Protein AF-A0A1E7H4I9-F1 (afdb_monomer)

Sequence (72 aa):
MPNRQQPKKALVPKESFLDITGLIRSIQRAEGNPDCFHRAHDYCSRLDCAWRAYCIEKPQAPTDAGGNHEKD

Foldseek 3Di:
DDDDDDDDDDDDDDDDPDPPLVVVQVVCVVVVHHSQQCPQCCDDPDPPDPRRCRSNDHPPDPPDDDDDDDDD

Mean predicted aligned error: 14.15 Å

pLDDT: mean 75.19, std 15.41, range [41.88, 95.44]

Solvent-accessible surface area (backbone atoms only — not comparable to full-atom values): 5062 Å² total; per-residue (Å²): 132,88,82,82,80,75,81,81,78,79,80,77,84,80,83,73,91,68,61,62,69,62,52,52,38,50,52,28,53,76,74,74,41,73,72,38,72,76,59,15,60,83,64,69,91,56,88,83,43,93,55,47,74,57,11,40,50,66,80,76,71,86,89,78,76,94,72,88,83,82,81,133

Structure (mmCIF, N/CA/C/O backbone):
data_AF-A0A1E7H4I9-F1
#
_entry.id   AF-A0A1E7H4I9-F1
#
loop_
_atom_site.group_PDB
_atom_site.id
_atom_site.type_symbol
_atom_site.label_atom_id
_atom_site.label_alt_id
_atom_site.label_comp_id
_atom_site.label_asym_id
_atom_site.label_entity_id
_atom_site.label_seq_id
_atom_site.pdbx_PDB_ins_code
_atom_site.Cartn_x
_atom_site.Cartn_y
_atom_site.Cartn_z
_atom_site.occupancy
_atom_site.B_iso_or_equiv
_atom_site.auth_seq_id
_atom_site.auth_comp_id
_atom_site.auth_asym_id
_atom_site.auth_atom_id
_atom_site.pdbx_PDB_model_num
ATOM 1 N N . MET A 1 1 ? -21.361 36.635 38.573 1.00 50.25 1 MET A N 1
ATOM 2 C CA . MET A 1 1 ? -22.078 35.730 37.644 1.00 50.25 1 MET A CA 1
ATOM 3 C C . MET A 1 1 ? -21.209 34.491 37.458 1.00 50.25 1 MET A C 1
ATOM 5 O O . MET A 1 1 ? -20.099 34.665 36.972 1.00 50.25 1 MET A O 1
ATOM 9 N N . PRO A 1 2 ? -21.601 33.285 37.905 1.00 57.44 2 PRO A N 1
ATOM 10 C CA . PRO A 1 2 ? -20.764 32.104 37.711 1.00 57.44 2 PRO A CA 1
ATOM 11 C C . PRO A 1 2 ? -20.812 31.639 36.248 1.00 57.44 2 PRO A C 1
ATOM 13 O O . PRO A 1 2 ? -21.882 31.490 35.656 1.00 57.44 2 PRO A O 1
ATOM 16 N N . ASN A 1 3 ? -19.625 31.452 35.677 1.00 56.59 3 ASN A N 1
ATOM 17 C CA . ASN A 1 3 ? -19.383 31.030 34.303 1.00 56.59 3 ASN A CA 1
ATOM 18 C C . ASN A 1 3 ? -19.842 29.572 34.104 1.00 56.59 3 ASN A C 1
ATOM 20 O O . ASN A 1 3 ? -19.305 28.663 34.735 1.00 56.59 3 ASN A O 1
ATOM 24 N N . ARG A 1 4 ? -20.854 29.339 33.256 1.00 66.75 4 ARG A N 1
ATOM 25 C CA . ARG A 1 4 ? -21.304 27.987 32.880 1.00 66.75 4 ARG A CA 1
ATOM 26 C C . ARG A 1 4 ? -20.476 27.494 31.693 1.00 66.75 4 ARG A C 1
ATOM 28 O O . ARG A 1 4 ? -20.938 27.549 30.555 1.00 66.75 4 ARG A O 1
ATOM 35 N N . GLN A 1 5 ? -19.273 26.984 31.944 1.00 64.19 5 GLN A N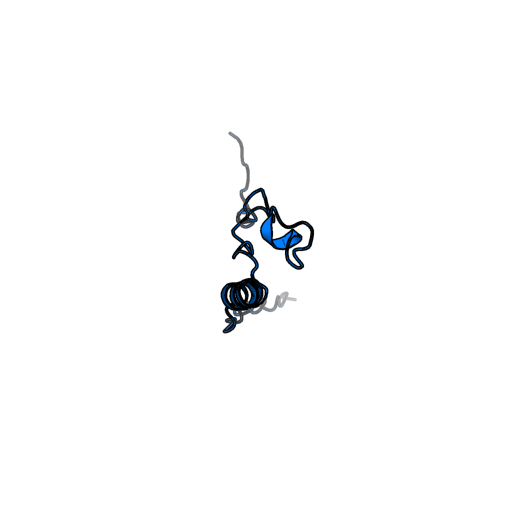 1
ATOM 36 C CA . GLN A 1 5 ? -18.600 26.153 30.946 1.00 64.19 5 GLN A CA 1
ATOM 37 C C . GLN A 1 5 ? -19.374 24.834 30.810 1.00 64.19 5 GLN A C 1
ATOM 39 O O . GLN A 1 5 ? -19.412 24.020 31.730 1.00 64.19 5 GLN A O 1
ATOM 44 N N . GLN A 1 6 ? -20.022 24.633 29.664 1.00 64.06 6 GLN A N 1
ATOM 45 C CA . GLN A 1 6 ? -20.647 23.355 29.333 1.00 64.06 6 GLN A CA 1
ATOM 46 C C . GLN A 1 6 ? -19.558 22.296 29.081 1.00 64.06 6 GLN A C 1
ATOM 48 O O . GLN A 1 6 ? -18.566 22.598 28.408 1.00 64.06 6 GLN A O 1
ATOM 53 N N . PRO A 1 7 ? -19.715 21.060 29.583 1.00 66.19 7 PRO A N 1
ATOM 54 C CA . PRO A 1 7 ? -18.750 19.996 29.344 1.00 66.19 7 PRO A CA 1
ATOM 55 C C . PRO A 1 7 ? -18.774 19.591 27.867 1.00 66.19 7 PRO A C 1
ATOM 57 O O . PRO A 1 7 ? -19.829 19.312 27.293 1.00 66.19 7 PRO A O 1
ATOM 60 N N . LYS A 1 8 ? -17.594 19.552 27.243 1.00 69.69 8 LYS A N 1
ATOM 61 C CA . LYS A 1 8 ? -17.428 19.073 25.868 1.00 69.69 8 LYS A CA 1
ATOM 62 C C . LYS A 1 8 ? -17.729 17.573 25.865 1.00 69.69 8 LYS A C 1
ATOM 64 O O . LYS A 1 8 ? -17.003 16.806 26.491 1.00 69.69 8 LYS A O 1
ATOM 69 N N . LYS A 1 9 ? -18.820 17.155 25.216 1.00 70.81 9 LYS A N 1
ATOM 70 C CA . LYS A 1 9 ? -19.138 15.730 25.047 1.00 70.81 9 LYS A CA 1
ATOM 71 C C . LYS A 1 9 ? -17.981 15.053 24.311 1.00 70.81 9 LYS A C 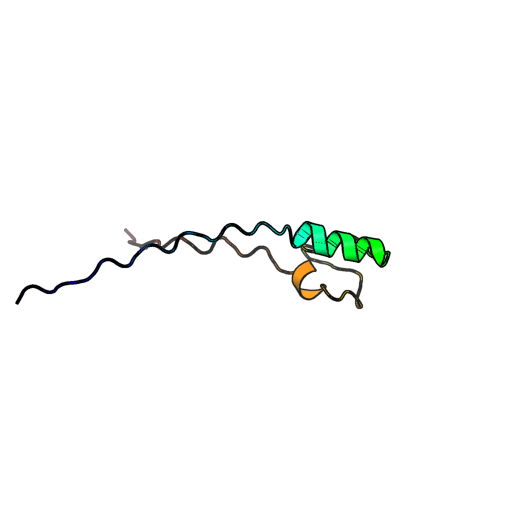1
ATOM 73 O O . LYS A 1 9 ? -17.618 15.487 23.220 1.00 70.81 9 LYS A O 1
ATOM 78 N N . ALA A 1 10 ? -17.420 14.009 24.914 1.00 72.19 10 ALA A N 1
ATOM 79 C CA . ALA A 1 10 ? -16.429 13.162 24.269 1.00 72.19 10 ALA A CA 1
ATOM 80 C C . ALA A 1 10 ? -17.065 12.502 23.035 1.00 72.19 10 ALA A C 1
ATOM 82 O O . ALA A 1 10 ? -18.135 11.896 23.127 1.00 72.19 10 ALA A O 1
ATOM 83 N N . LEU A 1 11 ? -16.435 12.672 21.874 1.00 70.50 11 LEU A N 1
ATOM 84 C CA . LEU A 1 11 ? -16.841 12.012 20.638 1.00 70.50 11 LEU A CA 1
ATOM 85 C C . LEU A 1 11 ? -16.513 10.523 20.764 1.00 70.50 11 LEU A C 1
ATOM 87 O O . LEU A 1 11 ? -15.357 10.155 20.956 1.00 70.50 11 LEU A O 1
ATOM 91 N N . VAL A 1 12 ? -17.537 9.676 20.679 1.00 73.88 12 VAL A N 1
ATOM 92 C CA . VAL A 1 12 ? -17.364 8.221 20.656 1.00 73.88 12 VAL A CA 1
ATOM 93 C C . VAL A 1 12 ? -16.701 7.839 19.324 1.00 73.88 12 VAL A C 1
ATOM 95 O O . VAL A 1 12 ? -17.202 8.273 18.278 1.00 73.88 12 VAL A O 1
ATOM 98 N N . PRO A 1 13 ? -15.604 7.058 19.323 1.00 68.69 13 PRO A N 1
ATOM 99 C CA . PRO A 1 13 ? -14.997 6.562 18.093 1.00 68.69 13 PRO A CA 1
ATOM 100 C C . PRO A 1 13 ? -16.021 5.759 17.285 1.00 68.69 13 PRO A C 1
ATOM 102 O O . PRO A 1 13 ? -16.701 4.881 17.813 1.00 68.69 13 PRO A O 1
ATOM 105 N N . LYS A 1 14 ? -16.179 6.091 16.002 1.00 71.50 14 LYS A N 1
ATOM 106 C CA . LYS A 1 14 ? -17.040 5.327 15.095 1.00 71.50 14 LYS A CA 1
ATOM 107 C C . LYS A 1 14 ? -16.298 4.057 14.691 1.00 71.50 14 LYS A C 1
ATOM 109 O O . LYS A 1 14 ? -15.277 4.146 14.018 1.00 71.50 14 LYS A O 1
ATOM 114 N N . GLU A 1 15 ? -16.836 2.903 15.066 1.00 71.19 15 GLU A N 1
ATOM 115 C CA . GLU A 1 15 ? -16.344 1.604 14.605 1.00 71.19 15 GLU A CA 1
ATOM 116 C C . GLU A 1 15 ? -16.469 1.509 13.075 1.00 71.19 15 GLU A C 1
ATOM 118 O O . GLU A 1 15 ? -17.564 1.652 12.517 1.00 71.19 15 GLU A O 1
ATOM 123 N N . SER A 1 16 ? -15.353 1.296 12.372 1.00 70.06 16 SER A N 1
ATOM 124 C CA . SER A 1 16 ? -15.354 1.060 10.927 1.00 70.06 16 SER A CA 1
ATOM 125 C C . SER A 1 16 ? -15.442 -0.438 10.647 1.00 70.06 16 SER A C 1
ATOM 127 O O . SER A 1 16 ? -14.457 -1.157 10.771 1.00 70.06 16 SER A O 1
ATOM 129 N N . PHE A 1 17 ? -16.611 -0.910 10.214 1.00 79.25 17 PHE A N 1
ATOM 130 C CA . PHE A 1 17 ? -16.839 -2.318 9.845 1.00 79.25 17 PHE A CA 1
ATOM 131 C C . PHE A 1 17 ? -16.123 -2.765 8.559 1.00 79.25 17 PHE A C 1
ATOM 133 O O . PHE A 1 17 ? -16.164 -3.942 8.208 1.00 79.25 17 PHE A O 1
ATOM 140 N N . LEU A 1 18 ? -15.511 -1.836 7.824 1.00 85.69 18 LEU A N 1
ATOM 141 C CA . LEU A 1 18 ? -14.852 -2.121 6.556 1.00 85.69 18 LEU A CA 1
ATOM 142 C C . LEU A 1 18 ? -13.344 -2.244 6.759 1.00 85.69 18 LEU A C 1
ATOM 144 O O . LEU A 1 18 ? -12.666 -1.256 7.039 1.00 85.69 18 LEU A O 1
ATOM 148 N N . ASP A 1 19 ? -12.818 -3.448 6.534 1.00 90.00 19 ASP A N 1
ATOM 149 C CA . ASP A 1 19 ? -11.384 -3.661 6.362 1.00 90.00 19 ASP A CA 1
ATOM 150 C C . ASP A 1 19 ? -10.953 -3.154 4.976 1.00 90.00 19 ASP A C 1
ATOM 152 O O . ASP A 1 19 ? -10.867 -3.899 3.997 1.00 90.00 19 ASP A O 1
ATOM 156 N N . ILE A 1 20 ? -10.695 -1.846 4.894 1.00 90.81 20 ILE A N 1
ATOM 157 C CA . ILE A 1 20 ? -10.203 -1.180 3.680 1.00 90.81 20 ILE A CA 1
ATOM 158 C C . ILE A 1 20 ? -8.897 -1.829 3.197 1.00 90.81 20 ILE A C 1
ATOM 160 O O . ILE A 1 20 ? -8.676 -1.956 1.992 1.00 90.81 20 ILE A O 1
ATOM 164 N N . THR A 1 21 ? -8.058 -2.301 4.122 1.00 92.00 21 THR A N 1
ATOM 165 C CA . THR A 1 21 ? -6.794 -2.964 3.790 1.00 92.00 21 THR A CA 1
ATOM 166 C C . THR A 1 21 ? -7.046 -4.280 3.061 1.00 92.00 21 THR A C 1
ATOM 168 O O . THR A 1 21 ? -6.459 -4.528 2.005 1.00 92.00 21 THR A O 1
ATOM 171 N N . GLY A 1 22 ? -7.929 -5.119 3.601 1.00 93.06 22 GLY A N 1
ATOM 172 C CA . GLY A 1 22 ? -8.345 -6.373 2.979 1.00 93.06 22 GLY A CA 1
ATOM 173 C C . GLY A 1 22 ? -9.025 -6.161 1.626 1.00 93.06 22 GLY A C 1
ATOM 174 O O . GLY A 1 22 ? -8.728 -6.882 0.667 1.00 93.06 22 GLY A O 1
ATOM 175 N N . LEU A 1 23 ? -9.879 -5.140 1.518 1.00 94.50 23 LEU A N 1
ATOM 176 C CA . LEU A 1 23 ? -10.554 -4.779 0.272 1.00 94.50 23 LEU A CA 1
ATOM 177 C C . LEU A 1 23 ? -9.555 -4.393 -0.827 1.00 94.50 23 LEU A C 1
ATOM 179 O O . LEU A 1 23 ? -9.564 -4.992 -1.901 1.00 94.50 23 LEU A O 1
ATOM 183 N N . ILE A 1 24 ? -8.662 -3.440 -0.554 1.00 94.06 24 ILE A N 1
ATOM 184 C CA . ILE A 1 24 ? -7.693 -2.953 -1.545 1.00 94.06 24 ILE A CA 1
ATOM 185 C C . ILE A 1 24 ? -6.750 -4.076 -1.983 1.00 94.06 24 ILE A C 1
ATOM 187 O O . ILE A 1 24 ? -6.524 -4.252 -3.179 1.00 94.06 24 ILE A O 1
ATOM 191 N N . ARG A 1 25 ? -6.255 -4.898 -1.050 1.00 93.44 25 ARG A N 1
ATOM 192 C CA . ARG A 1 25 ? -5.406 -6.050 -1.399 1.00 93.44 25 ARG A CA 1
ATOM 193 C C . ARG A 1 25 ? -6.149 -7.083 -2.251 1.00 93.44 25 ARG A C 1
ATOM 195 O O . ARG A 1 25 ? -5.556 -7.708 -3.122 1.00 93.44 25 ARG A O 1
ATOM 202 N N . SER A 1 26 ? -7.459 -7.240 -2.058 1.00 95.44 26 SER A N 1
ATOM 203 C CA . SER A 1 26 ? -8.273 -8.110 -2.919 1.00 95.44 26 SER A CA 1
ATOM 204 C C . SER A 1 26 ? -8.361 -7.588 -4.354 1.00 95.44 26 SER A C 1
ATOM 206 O O . SER A 1 26 ? -8.251 -8.381 -5.286 1.00 95.44 26 SER A O 1
ATOM 208 N N . ILE A 1 27 ? -8.472 -6.269 -4.537 1.00 93.75 27 ILE A N 1
ATOM 209 C CA . ILE A 1 27 ? -8.418 -5.628 -5.860 1.00 93.75 27 ILE A CA 1
ATOM 210 C C . ILE A 1 27 ? -7.035 -5.826 -6.496 1.00 93.75 27 ILE A C 1
ATOM 212 O O . ILE A 1 27 ? -6.955 -6.255 -7.642 1.00 93.75 27 ILE A O 1
ATOM 216 N N . GLN A 1 28 ? -5.949 -5.618 -5.740 1.00 92.00 28 GLN A N 1
ATOM 217 C CA . GLN A 1 28 ? -4.581 -5.830 -6.232 1.00 92.00 28 GLN A CA 1
ATOM 218 C C . GLN A 1 28 ? -4.399 -7.250 -6.788 1.00 92.00 28 GLN A C 1
ATOM 220 O O . GLN A 1 28 ? -3.942 -7.405 -7.917 1.00 92.00 28 GLN A O 1
ATOM 225 N N . ARG A 1 29 ? -4.850 -8.284 -6.066 1.00 93.50 29 ARG A N 1
ATOM 226 C CA . ARG A 1 29 ? -4.794 -9.672 -6.560 1.00 93.50 29 ARG A CA 1
ATOM 227 C C . ARG A 1 29 ? -5.643 -9.906 -7.807 1.00 93.50 29 ARG A C 1
ATOM 229 O O . ARG A 1 29 ? -5.196 -10.623 -8.698 1.00 93.50 29 ARG A O 1
ATOM 236 N N . ALA A 1 30 ? -6.834 -9.312 -7.883 1.00 94.69 30 ALA A N 1
ATOM 237 C CA . ALA A 1 30 ? -7.700 -9.423 -9.059 1.00 94.69 30 ALA A CA 1
ATOM 238 C C . ALA A 1 30 ? -7.065 -8.798 -10.317 1.00 94.69 30 ALA A C 1
ATOM 240 O O . ALA A 1 30 ? -7.284 -9.285 -11.422 1.00 94.69 30 ALA A O 1
ATOM 241 N N . GLU A 1 31 ? -6.232 -7.771 -10.144 1.00 90.75 31 GLU A N 1
ATOM 242 C CA . GLU A 1 31 ? -5.448 -7.131 -11.208 1.00 90.75 31 GLU A CA 1
ATOM 243 C C . GLU A 1 31 ? -4.098 -7.828 -11.489 1.00 90.75 31 GLU A C 1
ATOM 245 O O . GLU A 1 31 ? -3.341 -7.382 -12.349 1.00 90.75 31 GLU A O 1
ATOM 250 N N . GLY A 1 32 ? -3.754 -8.896 -10.757 1.00 88.75 32 GLY A N 1
ATOM 251 C CA . GLY A 1 32 ? -2.446 -9.561 -10.854 1.00 88.75 32 GLY A CA 1
ATOM 252 C C . GLY A 1 32 ? -1.290 -8.781 -10.208 1.00 88.75 32 GLY A C 1
ATOM 253 O O . GLY A 1 32 ? -0.118 -9.053 -10.472 1.00 88.75 32 GLY A O 1
ATOM 254 N N . ASN A 1 33 ? -1.606 -7.804 -9.361 1.00 87.38 33 ASN A N 1
ATOM 255 C CA . ASN A 1 33 ? -0.655 -6.978 -8.628 1.00 87.38 33 ASN A CA 1
ATOM 256 C C . ASN A 1 33 ? -0.313 -7.602 -7.255 1.00 87.38 33 ASN A C 1
ATOM 258 O O . ASN A 1 33 ? -1.150 -8.273 -6.650 1.00 87.38 33 ASN A O 1
ATOM 262 N N . PRO A 1 34 ? 0.908 -7.382 -6.726 1.00 87.50 34 PRO A N 1
ATOM 263 C CA . PRO A 1 34 ? 1.272 -7.823 -5.379 1.00 87.50 34 PRO A CA 1
ATOM 264 C C . PRO A 1 34 ? 0.525 -7.026 -4.292 1.00 87.50 34 PRO A C 1
ATOM 266 O O . PRO A 1 34 ? 0.184 -5.860 -4.498 1.00 87.50 34 PRO A O 1
ATOM 269 N N . ASP A 1 35 ? 0.353 -7.626 -3.107 1.00 90.81 35 ASP A N 1
ATOM 270 C CA . ASP A 1 35 ? -0.271 -7.018 -1.915 1.00 90.81 35 ASP A CA 1
ATOM 271 C C . ASP A 1 35 ? 0.621 -5.914 -1.292 1.00 90.81 35 ASP A C 1
ATOM 273 O O . ASP A 1 35 ? 1.160 -6.061 -0.191 1.00 90.81 35 ASP A O 1
ATOM 277 N N . CYS A 1 36 ? 0.824 -4.799 -1.994 1.00 89.69 36 CYS A N 1
ATOM 278 C CA . CYS A 1 36 ? 1.744 -3.739 -1.566 1.00 89.69 36 CYS A CA 1
ATOM 279 C C . CYS A 1 36 ? 1.102 -2.655 -0.680 1.00 89.69 36 CYS A C 1
ATOM 281 O O . CYS A 1 36 ? 1.825 -1.917 -0.004 1.00 89.69 36 CYS A O 1
ATOM 283 N N . PHE A 1 37 ? -0.234 -2.577 -0.618 1.00 91.62 37 PHE A N 1
ATOM 284 C CA . PHE A 1 37 ? -0.942 -1.580 0.196 1.00 91.62 37 PHE A CA 1
ATOM 285 C C . PHE A 1 37 ? -0.632 -1.742 1.697 1.00 91.62 37 PHE A C 1
ATOM 287 O O . PHE A 1 37 ? -0.824 -2.832 2.257 1.00 91.62 37 PHE A O 1
ATOM 294 N N . HIS A 1 38 ? -0.143 -0.673 2.347 1.00 88.00 38 HIS A N 1
ATOM 295 C CA . HIS A 1 38 ? 0.321 -0.661 3.747 1.00 88.00 38 HIS A CA 1
ATOM 296 C C . HIS A 1 38 ? 1.359 -1.755 4.092 1.00 88.00 38 HIS A C 1
ATOM 298 O O . HIS A 1 38 ? 1.431 -2.215 5.231 1.00 88.00 38 HIS A O 1
ATOM 304 N N . ARG A 1 39 ? 2.135 -2.238 3.111 1.00 83.00 39 ARG A N 1
ATOM 305 C CA . ARG A 1 39 ? 3.243 -3.193 3.342 1.00 83.00 39 ARG A CA 1
ATOM 306 C C . ARG A 1 39 ? 4.573 -2.738 2.769 1.00 83.00 39 ARG A C 1
ATOM 308 O O . ARG A 1 39 ? 5.617 -3.181 3.234 1.00 83.00 39 ARG A O 1
ATOM 315 N N . ALA A 1 40 ? 4.544 -1.897 1.745 1.00 70.31 40 ALA A N 1
ATOM 316 C CA . ALA A 1 40 ? 5.735 -1.445 1.048 1.00 70.31 40 ALA A CA 1
ATOM 317 C C . ALA A 1 40 ? 6.402 -0.287 1.806 1.00 70.31 40 ALA A C 1
ATOM 319 O O . ALA A 1 40 ? 6.472 0.816 1.282 1.00 70.31 40 ALA A O 1
ATOM 320 N N . HIS A 1 41 ? 6.856 -0.550 3.035 1.00 68.25 41 HIS A N 1
ATOM 321 C CA . HIS A 1 41 ? 7.446 0.417 3.971 1.00 68.25 41 HIS A CA 1
ATOM 322 C C . HIS A 1 41 ? 8.222 1.562 3.298 1.00 68.25 41 HIS A C 1
ATOM 324 O O . HIS A 1 41 ? 8.010 2.732 3.601 1.00 68.25 41 HIS A O 1
ATOM 330 N N . ASP A 1 42 ? 9.115 1.211 2.383 1.00 68.06 42 ASP A N 1
ATOM 331 C CA . ASP A 1 42 ? 10.055 2.094 1.707 1.00 68.06 42 ASP A CA 1
ATOM 332 C C . ASP A 1 42 ? 10.031 1.951 0.177 1.00 68.06 42 ASP A C 1
ATOM 334 O O . ASP A 1 42 ? 10.456 2.872 -0.528 1.00 68.06 42 ASP A O 1
ATOM 338 N N . TYR A 1 43 ? 9.510 0.844 -0.370 1.00 70.75 43 TYR A N 1
ATOM 339 C CA . TYR A 1 43 ? 9.558 0.610 -1.812 1.00 70.75 43 TYR A CA 1
ATOM 340 C C . TYR A 1 43 ? 8.375 -0.178 -2.386 1.00 70.75 43 TYR A C 1
ATOM 342 O O . TYR A 1 43 ? 8.211 -1.377 -2.166 1.00 70.75 43 TYR A O 1
ATOM 350 N N . CYS A 1 44 ? 7.594 0.494 -3.237 1.00 86.38 44 CYS A N 1
ATOM 351 C CA . CYS A 1 44 ? 6.677 -0.137 -4.183 1.00 86.38 44 CYS A CA 1
ATOM 352 C C . CYS A 1 44 ? 7.345 -0.181 -5.569 1.00 86.38 44 CYS A C 1
ATOM 354 O O . CYS A 1 44 ? 7.716 0.861 -6.114 1.00 86.38 44 CYS A O 1
ATOM 356 N N . SER A 1 45 ? 7.493 -1.361 -6.174 1.00 81.00 45 SER A N 1
ATOM 357 C CA . SER A 1 45 ? 8.147 -1.519 -7.488 1.00 81.00 45 SER A CA 1
ATOM 358 C C . SER A 1 45 ? 7.258 -1.130 -8.675 1.00 81.00 45 SER A C 1
ATOM 360 O O . SER A 1 45 ? 7.755 -0.846 -9.762 1.00 81.00 45 SER A O 1
ATOM 362 N N . ARG A 1 46 ? 5.938 -1.071 -8.474 1.00 83.69 46 ARG A N 1
ATOM 363 C CA . ARG A 1 46 ? 4.945 -0.807 -9.523 1.00 83.69 46 ARG A CA 1
ATOM 364 C C . ARG A 1 46 ? 4.682 0.689 -9.673 1.00 83.69 46 ARG A C 1
ATOM 366 O O . ARG A 1 46 ? 4.037 1.303 -8.820 1.00 83.69 46 ARG A O 1
AT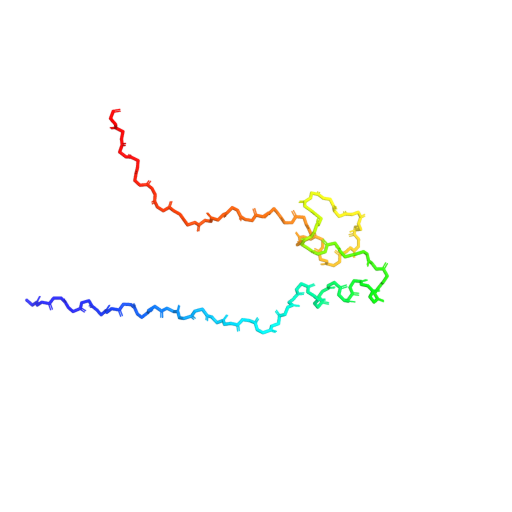OM 373 N N . LEU A 1 47 ? 5.231 1.291 -10.729 1.00 82.38 47 LEU A N 1
ATOM 374 C CA . LEU A 1 47 ? 5.055 2.719 -11.040 1.00 82.38 47 LEU A CA 1
ATOM 375 C C . LEU A 1 47 ? 3.603 3.061 -11.408 1.00 82.38 47 LEU A C 1
ATOM 377 O O . LEU A 1 47 ? 3.166 4.183 -11.187 1.00 82.38 47 LEU A O 1
ATOM 381 N N . ASP A 1 48 ? 2.862 2.073 -11.904 1.00 85.19 48 ASP A N 1
ATOM 382 C CA . ASP A 1 48 ? 1.453 2.115 -12.295 1.00 85.19 48 ASP A CA 1
ATOM 383 C C . ASP A 1 48 ? 0.482 1.761 -11.151 1.00 85.19 48 ASP A C 1
ATOM 385 O O . ASP A 1 48 ? -0.722 1.653 -11.365 1.00 85.19 48 ASP A O 1
ATOM 389 N N . CYS A 1 49 ? 0.972 1.570 -9.921 1.00 87.25 49 CYS A N 1
ATOM 390 C CA . CYS A 1 49 ? 0.111 1.235 -8.792 1.00 87.25 49 CYS A CA 1
ATOM 391 C C . CYS A 1 49 ?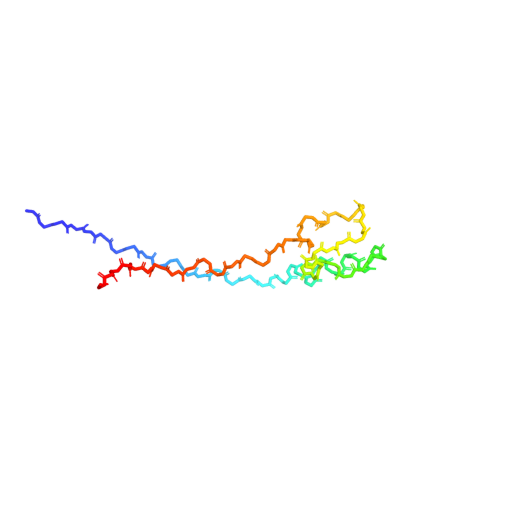 -0.768 2.431 -8.392 1.00 87.25 49 CYS A C 1
ATOM 393 O O . CYS A 1 49 ? -0.265 3.430 -7.874 1.00 87.25 49 CYS A O 1
ATOM 395 N N . ALA A 1 50 ? -2.089 2.281 -8.522 1.00 89.50 50 ALA A N 1
ATOM 396 C CA . ALA A 1 50 ? -3.072 3.290 -8.111 1.00 89.50 50 ALA A CA 1
ATOM 397 C C . ALA A 1 50 ? -2.952 3.705 -6.629 1.00 89.50 50 ALA A C 1
ATOM 399 O O . ALA A 1 50 ? -3.331 4.810 -6.252 1.00 89.50 50 ALA A O 1
ATOM 400 N N . TRP A 1 51 ? -2.379 2.835 -5.791 1.00 89.56 51 TRP A N 1
ATOM 401 C CA . TRP A 1 51 ? -2.248 3.026 -4.345 1.00 89.56 51 TRP A CA 1
ATOM 402 C C . TRP A 1 51 ? -0.822 3.366 -3.894 1.00 89.56 51 TRP A C 1
ATOM 404 O O . TRP A 1 51 ? -0.537 3.336 -2.698 1.00 89.56 51 TRP A O 1
ATOM 414 N N . ARG A 1 52 ? 0.097 3.669 -4.824 1.00 88.12 52 ARG A N 1
ATOM 415 C CA . ARG A 1 52 ? 1.540 3.826 -4.556 1.00 88.12 52 ARG A CA 1
ATOM 416 C C . ARG A 1 52 ? 1.859 4.779 -3.397 1.00 88.12 52 ARG A C 1
ATOM 418 O O . ARG A 1 52 ? 2.745 4.469 -2.606 1.00 88.12 52 ARG A O 1
ATOM 425 N N . ALA A 1 53 ? 1.131 5.891 -3.272 1.00 86.81 53 ALA A N 1
ATOM 426 C CA . ALA A 1 53 ? 1.319 6.866 -2.191 1.00 86.81 53 ALA A CA 1
ATOM 427 C C . ALA A 1 53 ? 1.100 6.257 -0.792 1.00 86.81 53 ALA A C 1
ATOM 429 O O . ALA A 1 53 ? 1.894 6.491 0.109 1.00 86.81 53 ALA A O 1
ATOM 430 N N . TYR A 1 54 ? 0.086 5.401 -0.651 1.00 88.12 54 TYR A N 1
ATOM 431 C CA . TYR A 1 54 ? -0.261 4.700 0.593 1.00 88.12 54 TYR A CA 1
ATOM 432 C C . TYR A 1 54 ? 0.566 3.433 0.822 1.00 88.12 54 TYR A C 1
ATOM 434 O O . TYR A 1 54 ? 0.580 2.852 1.903 1.00 88.12 54 TYR A O 1
ATOM 442 N N . CYS A 1 55 ? 1.238 2.951 -0.222 1.00 87.88 55 CYS A N 1
ATOM 443 C CA . CYS A 1 55 ? 2.153 1.827 -0.096 1.00 87.88 55 CYS A CA 1
ATOM 444 C C . CYS A 1 55 ? 3.401 2.248 0.693 1.00 87.88 55 CYS A C 1
ATOM 446 O O . CYS A 1 55 ? 3.820 1.491 1.558 1.00 87.88 55 CYS A O 1
ATOM 448 N N . ILE A 1 56 ? 3.926 3.449 0.404 1.00 83.06 56 ILE A N 1
ATOM 449 C CA . ILE A 1 56 ? 5.202 4.001 0.903 1.00 83.06 56 ILE A CA 1
ATOM 450 C C . ILE A 1 56 ? 4.987 4.951 2.101 1.00 83.06 56 ILE A C 1
ATOM 452 O O . ILE A 1 56 ? 5.930 5.549 2.619 1.00 83.06 56 ILE A O 1
ATOM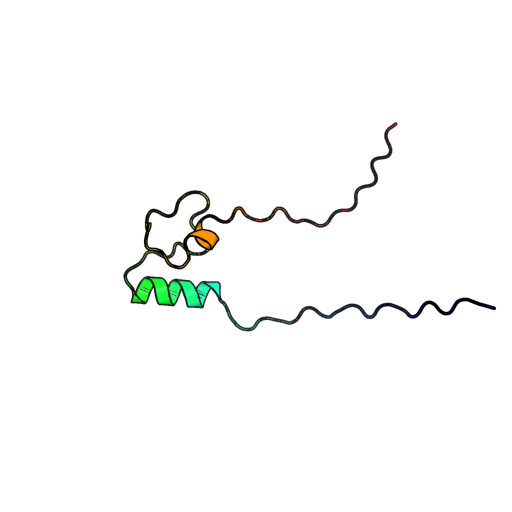 456 N N . GLU A 1 57 ? 3.741 5.143 2.542 1.00 77.62 57 GLU A N 1
ATOM 457 C CA . GLU A 1 57 ? 3.449 6.018 3.673 1.00 77.62 57 GLU A CA 1
ATOM 458 C C . GLU A 1 57 ? 4.193 5.517 4.917 1.00 77.62 57 GLU A C 1
ATOM 460 O O . GLU A 1 57 ? 4.021 4.378 5.363 1.00 77.62 57 GLU A O 1
ATOM 465 N N . LYS A 1 58 ? 5.059 6.373 5.472 1.00 63.88 58 LYS A N 1
ATOM 466 C CA . LYS A 1 58 ? 5.750 6.061 6.722 1.00 63.88 58 LYS A CA 1
ATOM 467 C C . LYS A 1 58 ? 4.689 5.869 7.806 1.00 63.88 58 LYS A C 1
ATOM 469 O O . LYS A 1 58 ? 3.770 6.689 7.869 1.00 63.88 58 LYS A O 1
ATOM 474 N N . PRO A 1 59 ? 4.817 4.853 8.680 1.00 58.34 59 PRO A N 1
ATOM 475 C CA . PRO A 1 59 ? 3.955 4.740 9.846 1.00 58.34 59 PRO A CA 1
ATOM 476 C C . PRO A 1 59 ? 3.975 6.081 10.576 1.00 58.34 59 PRO A C 1
ATOM 478 O O . PRO A 1 59 ? 5.049 6.552 10.963 1.00 58.34 59 PRO A O 1
ATOM 481 N N . GLN A 1 60 ? 2.820 6.735 10.696 1.00 53.84 60 GLN A N 1
ATOM 482 C CA . GLN A 1 60 ? 2.734 7.958 11.480 1.00 53.84 60 GLN A CA 1
ATOM 483 C C . GLN A 1 60 ? 3.150 7.585 12.903 1.00 53.84 60 GLN A C 1
ATOM 485 O O . GLN A 1 60 ? 2.587 6.659 13.493 1.00 53.84 60 GLN A O 1
ATOM 490 N N . ALA A 1 61 ? 4.194 8.239 13.423 1.00 53.28 61 ALA A N 1
ATOM 491 C CA . ALA A 1 61 ? 4.534 8.110 14.833 1.00 53.28 61 ALA A CA 1
ATOM 492 C C . ALA A 1 61 ? 3.267 8.425 15.644 1.00 53.28 61 ALA A C 1
ATOM 494 O O . ALA A 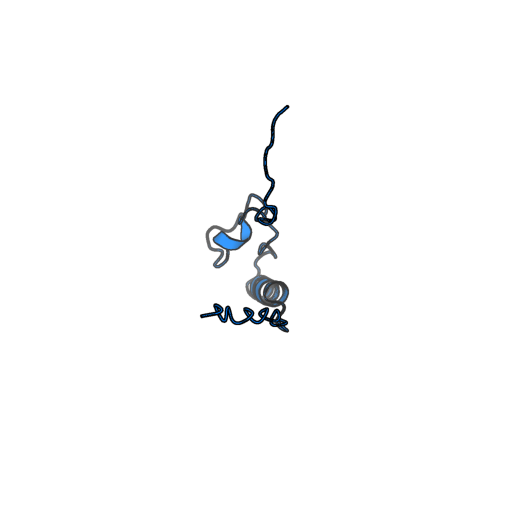1 61 ? 2.524 9.319 15.234 1.00 53.28 61 ALA A O 1
ATOM 495 N N . PR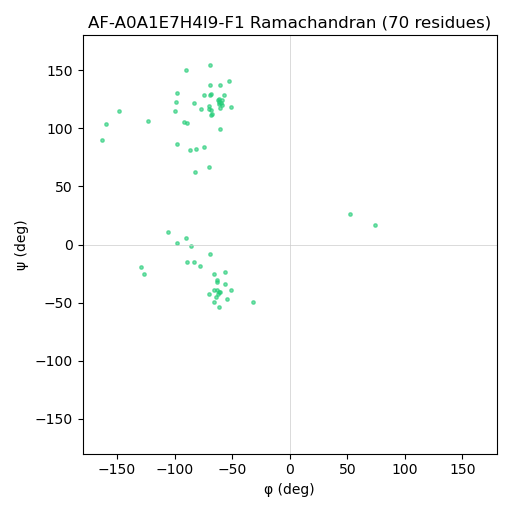O A 1 62 ? 2.988 7.709 16.745 1.00 47.50 62 PRO A N 1
ATOM 496 C CA . PRO A 1 62 ? 1.806 7.973 17.551 1.00 47.50 62 PRO A CA 1
ATOM 497 C C . PRO A 1 62 ? 1.897 9.407 18.085 1.00 47.50 62 PRO A C 1
ATOM 499 O O . PRO A 1 62 ? 2.639 9.694 19.024 1.00 47.50 62 PRO A O 1
ATOM 502 N N . THR A 1 63 ? 1.200 10.337 17.439 1.00 53.88 63 THR A N 1
ATOM 503 C CA . THR A 1 63 ? 1.116 11.726 17.874 1.00 53.88 63 THR A CA 1
ATOM 504 C C . THR A 1 63 ? 0.068 11.798 18.966 1.00 53.88 63 THR A C 1
ATOM 506 O O . THR A 1 63 ? -1.069 12.118 18.666 1.00 53.88 63 THR A O 1
ATOM 509 N N . ASP A 1 64 ? 0.447 11.462 20.198 1.00 62.72 64 ASP A N 1
ATOM 510 C CA . ASP A 1 64 ? -0.252 11.883 21.417 1.00 62.72 64 ASP A CA 1
ATOM 511 C C . ASP A 1 64 ? 0.662 11.696 22.640 1.00 62.72 64 ASP A C 1
ATOM 513 O O . ASP A 1 64 ? 0.670 10.649 23.283 1.00 62.72 64 ASP A O 1
ATOM 517 N N . ALA A 1 65 ? 1.437 12.730 22.981 1.00 50.12 65 ALA A N 1
ATOM 518 C CA . ALA A 1 65 ? 1.888 12.969 24.354 1.00 50.12 65 ALA A CA 1
ATOM 519 C C . ALA A 1 65 ? 2.302 14.437 24.519 1.00 50.12 65 ALA A C 1
ATOM 521 O O . ALA A 1 65 ? 3.383 14.855 24.103 1.00 50.12 65 ALA A O 1
ATOM 522 N N . GLY A 1 66 ? 1.438 15.224 25.165 1.00 52.09 66 GLY A N 1
ATOM 523 C CA . GLY A 1 66 ? 1.879 16.432 25.848 1.00 52.09 66 GLY A CA 1
ATOM 524 C C . GLY A 1 66 ? 2.884 16.043 26.932 1.00 52.09 66 GLY A C 1
ATOM 525 O O . GLY A 1 66 ? 2.547 15.303 27.851 1.00 52.09 66 GLY A O 1
ATOM 526 N N . GLY 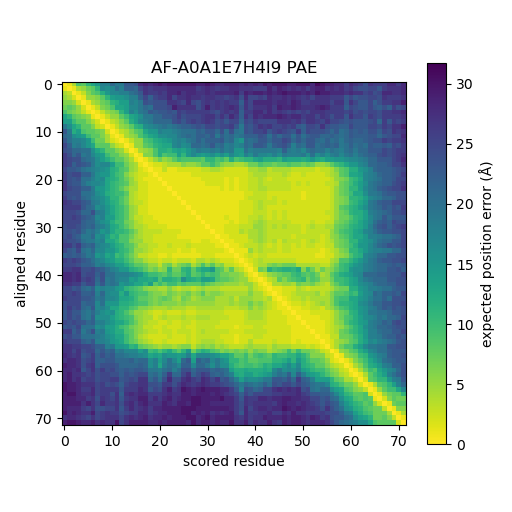A 1 67 ? 4.117 16.525 26.805 1.00 41.88 67 GLY A N 1
ATOM 527 C CA . GLY A 1 67 ? 5.157 16.410 27.819 1.00 41.88 67 GLY A CA 1
ATOM 528 C C . GLY A 1 67 ? 5.657 17.802 28.173 1.00 41.88 67 GLY A C 1
ATOM 529 O O . GLY A 1 67 ? 6.354 18.426 27.375 1.00 41.88 67 GLY A O 1
ATOM 530 N N . ASN A 1 68 ? 5.282 18.293 29.356 1.00 52.53 68 ASN A N 1
ATOM 531 C CA . ASN A 1 68 ? 5.926 19.450 29.968 1.00 52.53 68 ASN A CA 1
ATOM 532 C C . ASN A 1 68 ? 7.399 19.108 30.208 1.00 52.53 68 ASN A C 1
ATOM 534 O O . ASN A 1 68 ? 7.709 18.129 30.884 1.00 52.53 68 ASN A O 1
ATOM 538 N N . HIS A 1 69 ? 8.293 19.910 29.644 1.00 47.50 69 HIS A N 1
ATOM 539 C CA . HIS A 1 69 ? 9.725 19.820 29.880 1.00 47.50 69 HIS A CA 1
ATOM 540 C C . HIS A 1 69 ? 10.097 20.865 30.940 1.00 47.50 69 HIS A C 1
ATOM 542 O O . HIS A 1 69 ? 10.441 21.994 30.598 1.00 47.50 69 HIS A O 1
ATOM 548 N N . GLU A 1 70 ? 9.974 20.497 32.216 1.00 51.94 70 GLU A N 1
ATOM 549 C CA . GLU A 1 70 ? 10.630 21.191 33.333 1.00 51.94 70 GLU A CA 1
ATOM 550 C C . GLU A 1 70 ? 12.064 20.632 33.409 1.00 51.94 70 GLU A C 1
ATOM 552 O O . GLU A 1 70 ? 12.243 19.413 33.470 1.00 51.94 70 GLU A O 1
ATOM 557 N N . LYS A 1 71 ? 13.078 21.498 33.293 1.00 55.19 71 LYS A N 1
ATOM 558 C CA . LYS A 1 71 ? 14.492 21.141 33.486 1.00 55.19 71 LYS A CA 1
ATOM 559 C C . LYS A 1 71 ? 14.896 21.533 34.906 1.00 55.19 71 LYS A C 1
ATOM 561 O O . LYS A 1 71 ? 14.678 22.688 35.271 1.00 55.19 71 LYS A O 1
ATOM 566 N N . ASP A 1 72 ? 15.523 20.608 35.624 1.00 51.59 72 ASP A N 1
ATOM 567 C CA . ASP A 1 72 ? 16.419 20.898 36.752 1.00 51.59 72 ASP A CA 1
ATOM 568 C C . ASP A 1 72 ? 17.821 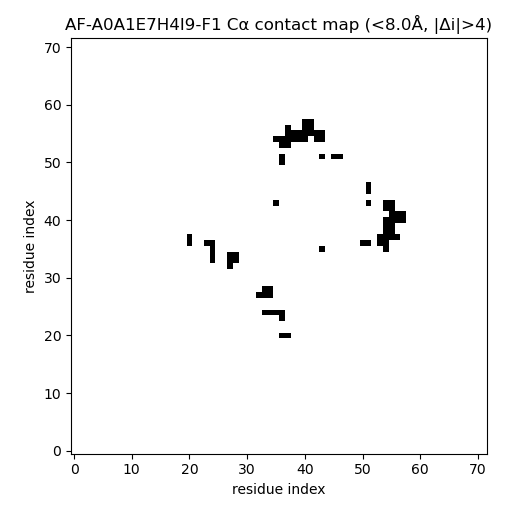21.292 36.248 1.00 51.59 72 ASP A C 1
ATOM 570 O O . ASP A 1 72 ? 18.259 20.735 35.208 1.00 51.59 72 ASP A O 1
#

Secondary structure (DSSP, 8-state):
--------PPPPPPP----HHHHHHHHHHHTT----TTT-SS----TT-TTHHHHSPPPPP-----------

Radius of gyration: 21.02 Å; Cα contacts (8 Å, |Δi|>4): 40; chains: 1; bounding box: 38×45×50 Å